Protein AF-A0A1H0VUC0-F1 (afdb_monomer_lite)

Structure (mmCIF, N/CA/C/O backbone):
data_AF-A0A1H0VUC0-F1
#
_entry.id   AF-A0A1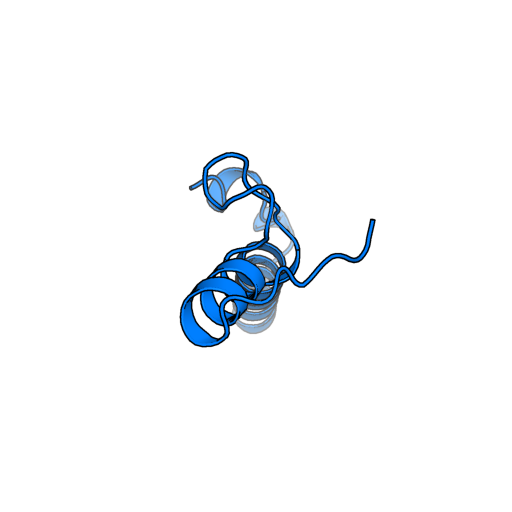H0VUC0-F1
#
loop_
_atom_site.group_PDB
_atom_site.id
_atom_site.type_symbol
_atom_site.label_atom_id
_atom_site.label_alt_id
_atom_site.label_comp_id
_atom_site.label_asym_id
_atom_site.label_entity_id
_atom_site.label_seq_id
_atom_site.pdbx_PDB_ins_code
_atom_site.Cartn_x
_atom_site.Cartn_y
_atom_site.Cartn_z
_atom_site.occupancy
_atom_site.B_iso_or_equiv
_atom_site.auth_seq_id
_atom_site.auth_comp_id
_atom_site.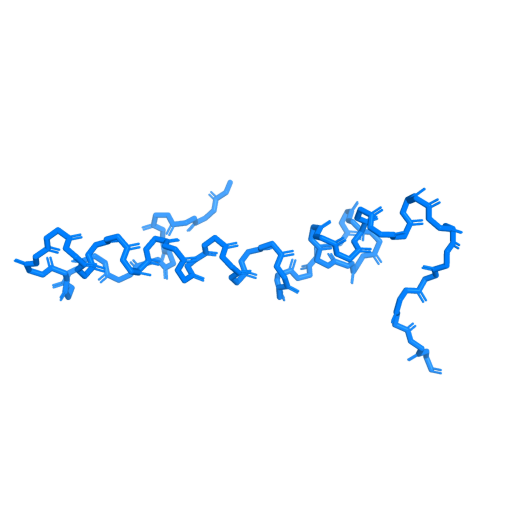auth_asym_id
_atom_site.auth_atom_id
_atom_site.pdbx_PDB_model_num
ATOM 1 N N . GLY A 1 1 ? 5.833 -5.895 6.197 1.00 71.00 1 GLY A N 1
ATOM 2 C CA . GLY A 1 1 ? 4.706 -4.946 6.087 1.00 71.00 1 GLY A CA 1
ATOM 3 C C . GLY A 1 1 ? 4.541 -4.208 7.400 1.00 71.00 1 GLY A C 1
ATOM 4 O O . GLY A 1 1 ? 4.961 -4.750 8.415 1.00 71.00 1 GLY A O 1
ATOM 5 N N . HIS A 1 2 ? 3.952 -3.011 7.377 1.00 89.06 2 HIS A N 1
ATOM 6 C CA . HIS A 1 2 ? 3.832 -2.118 8.545 1.00 89.06 2 HIS A CA 1
ATOM 7 C C . HIS A 1 2 ? 2.378 -1.807 8.929 1.00 89.06 2 HIS A C 1
ATOM 9 O O . HIS A 1 2 ? 2.132 -0.967 9.782 1.00 89.06 2 HIS A O 1
ATOM 15 N N . MET A 1 3 ? 1.411 -2.519 8.336 1.00 93.38 3 MET A N 1
ATOM 16 C CA . MET A 1 3 ? -0.021 -2.257 8.507 1.00 93.38 3 MET A CA 1
ATOM 17 C C . MET A 1 3 ? -0.436 -2.107 9.964 1.00 93.38 3 MET A C 1
ATOM 19 O O . MET A 1 3 ? -1.032 -1.103 10.318 1.00 93.38 3 MET A O 1
ATOM 23 N N . LYS A 1 4 ? -0.066 -3.069 10.816 1.00 90.25 4 LYS A N 1
ATOM 24 C CA . LYS A 1 4 ? -0.429 -3.084 12.241 1.00 90.25 4 LYS A CA 1
ATOM 25 C C . LYS A 1 4 ? 0.024 -1.834 13.015 1.00 90.25 4 LYS A C 1
ATOM 27 O O . LYS A 1 4 ? -0.561 -1.542 14.049 1.00 90.25 4 LYS A O 1
ATOM 32 N N . ASP A 1 5 ? 1.061 -1.151 12.527 1.00 93.38 5 ASP A N 1
ATOM 33 C CA . ASP A 1 5 ? 1.652 0.034 13.151 1.00 93.38 5 ASP A CA 1
ATOM 34 C C . ASP A 1 5 ? 1.063 1.338 12.568 1.00 93.38 5 ASP A C 1
ATOM 36 O O . ASP A 1 5 ? 1.219 2.405 13.151 1.00 93.38 5 ASP A O 1
ATOM 40 N N . GLU A 1 6 ? 0.395 1.260 11.412 1.00 93.56 6 GLU A N 1
ATOM 41 C CA . GLU A 1 6 ? -0.069 2.406 10.617 1.00 93.56 6 GLU A CA 1
ATOM 42 C C . GLU A 1 6 ? -1.608 2.558 10.615 1.00 93.56 6 GLU A C 1
ATOM 44 O O . GLU A 1 6 ? -2.112 3.633 10.291 1.00 93.56 6 GLU A O 1
ATOM 49 N N . ILE A 1 7 ? -2.360 1.514 10.990 1.00 94.06 7 ILE A N 1
ATOM 50 C CA . ILE A 1 7 ? -3.832 1.542 11.097 1.00 94.06 7 ILE A CA 1
ATOM 51 C C . ILE A 1 7 ? -4.312 1.938 12.502 1.00 94.06 7 ILE A C 1
ATOM 53 O O . ILE A 1 7 ? -3.735 1.546 13.518 1.00 94.06 7 ILE A O 1
ATOM 57 N N . HIS A 1 8 ? -5.433 2.657 12.591 1.00 93.31 8 HIS A N 1
ATOM 58 C CA . HIS A 1 8 ? -5.942 3.219 13.849 1.00 93.31 8 HIS A CA 1
ATOM 59 C C . HIS A 1 8 ? -7.078 2.390 14.460 1.00 93.31 8 HIS A C 1
ATOM 61 O O . HIS A 1 8 ? -8.208 2.859 14.632 1.00 93.31 8 HIS A O 1
ATOM 67 N N . LEU A 1 9 ? -6.766 1.159 14.873 1.00 92.50 9 LEU A N 1
ATOM 68 C CA . LEU A 1 9 ? -7.764 0.229 15.424 1.00 92.50 9 LEU A CA 1
ATOM 69 C C . LEU A 1 9 ? -8.462 0.734 16.691 1.00 92.50 9 LEU A C 1
ATOM 71 O O . LEU A 1 9 ? -9.627 0.415 16.908 1.00 92.50 9 LEU A O 1
ATOM 75 N N . GLY A 1 10 ? -7.800 1.568 17.500 1.00 92.50 10 GLY A N 1
ATOM 76 C CA . GLY A 1 10 ? -8.390 2.132 18.722 1.00 92.50 10 GLY 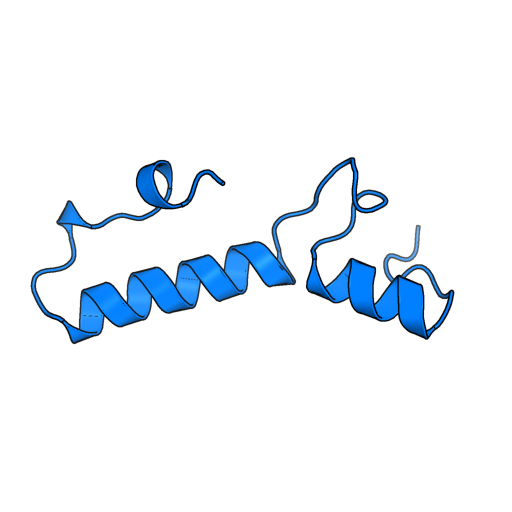A CA 1
ATOM 77 C C . GLY A 1 10 ? -9.638 2.995 18.485 1.00 92.50 10 GLY A C 1
ATOM 78 O O . GLY A 1 10 ? -10.376 3.265 19.427 1.00 92.50 10 GLY A O 1
ATOM 79 N N . LYS A 1 11 ? -9.894 3.415 17.237 1.00 88.81 11 LYS A N 1
ATOM 80 C CA . LYS A 1 11 ? -11.091 4.175 16.837 1.00 88.81 11 LYS A CA 1
ATOM 81 C C . LYS A 1 11 ? -12.201 3.293 16.248 1.00 88.81 11 LYS A C 1
ATOM 83 O O . LYS A 1 11 ? -13.296 3.783 15.988 1.00 88.81 11 LYS A O 1
ATOM 88 N N . CYS A 1 12 ? -11.939 2.005 16.037 1.00 96.56 12 CYS A N 1
ATOM 89 C CA . CYS A 1 12 ? -12.875 1.077 15.415 1.00 96.56 12 CYS A CA 1
ATOM 90 C C . CYS A 1 12 ? -13.724 0.383 16.487 1.00 96.56 12 CYS A C 1
ATOM 92 O O . CYS A 1 12 ? -13.297 -0.593 17.094 1.00 96.56 12 CYS A O 1
ATOM 94 N N . ASN A 1 13 ? -14.944 0.869 16.713 1.00 96.06 13 ASN A N 1
ATOM 95 C CA . ASN A 1 13 ? -15.891 0.270 17.667 1.00 96.06 13 ASN A CA 1
ATOM 96 C C . ASN A 1 13 ? -16.942 -0.640 17.006 1.00 96.06 13 ASN A C 1
ATOM 98 O O . ASN A 1 13 ? -17.791 -1.208 17.688 1.00 96.06 13 ASN A O 1
ATOM 102 N N . THR A 1 14 ? -16.894 -0.785 15.682 1.00 97.81 14 THR A N 1
ATOM 103 C CA . THR A 1 14 ? -17.751 -1.694 14.920 1.00 97.81 14 THR A CA 1
ATOM 104 C C . THR A 1 14 ? -16.926 -2.453 13.893 1.00 97.81 14 THR A C 1
ATOM 106 O O . THR A 1 14 ? -15.882 -1.980 13.436 1.00 97.81 14 THR A O 1
ATOM 109 N N . PHE A 1 15 ? -17.428 -3.617 13.481 1.00 97.38 15 PHE A N 1
ATOM 110 C CA . PHE A 1 15 ? -16.824 -4.386 12.396 1.00 97.38 15 PHE A CA 1
ATOM 111 C C . PHE A 1 15 ? -16.725 -3.574 11.095 1.00 97.38 15 PHE A C 1
ATOM 113 O O . PHE A 1 15 ? -15.719 -3.652 10.398 1.00 97.38 15 PHE A O 1
ATOM 120 N N . ASN A 1 16 ? -17.732 -2.747 10.798 1.00 98.00 16 ASN A N 1
ATOM 121 C CA . ASN A 1 16 ? -17.734 -1.921 9.592 1.00 98.00 16 ASN A CA 1
ATOM 122 C C . ASN A 1 16 ? -16.585 -0.908 9.587 1.00 98.00 16 ASN A C 1
ATOM 124 O O . ASN A 1 16 ? -15.932 -0.751 8.562 1.00 98.00 16 ASN A O 1
ATOM 128 N N . LEU A 1 17 ? -16.300 -0.269 10.726 1.00 97.50 17 LEU A N 1
ATOM 129 C CA . LEU A 1 17 ? -15.172 0.660 10.836 1.00 97.50 17 LEU A CA 1
ATOM 130 C C . LEU A 1 17 ? -13.825 -0.060 10.734 1.00 97.50 17 LEU A C 1
ATOM 132 O O . LEU A 1 17 ? -12.933 0.428 10.051 1.00 97.50 17 LEU A O 1
ATOM 136 N N . LEU A 1 18 ? -13.693 -1.243 11.345 1.00 96.81 18 LEU A N 1
ATOM 137 C CA . LEU A 1 18 ? -12.492 -2.073 11.205 1.00 96.81 18 LEU A CA 1
ATOM 138 C C . LEU A 1 18 ? -12.237 -2.450 9.740 1.00 96.81 18 LEU A C 1
ATOM 140 O O . LEU A 1 18 ? -11.110 -2.344 9.251 1.00 96.81 18 LEU A O 1
ATOM 144 N N . LYS A 1 19 ? -13.290 -2.894 9.048 1.00 97.75 19 LYS A N 1
ATOM 145 C CA . LYS A 1 19 ? -13.224 -3.230 7.629 1.00 97.75 19 LYS A CA 1
ATOM 146 C C . LYS A 1 19 ? -12.811 -2.006 6.816 1.00 97.75 19 LYS A C 1
ATOM 148 O O . LYS A 1 19 ? -11.868 -2.100 6.047 1.00 97.75 19 LYS A O 1
ATOM 153 N N . GLN A 1 20 ? -13.457 -0.864 7.038 1.00 97.69 20 GLN A N 1
ATOM 154 C CA . GLN A 1 20 ? -13.140 0.374 6.333 1.00 97.69 20 GLN A CA 1
ATOM 155 C C . GLN A 1 20 ? -11.681 0.807 6.543 1.00 97.69 20 GLN A C 1
ATOM 157 O O . GLN A 1 20 ? -11.011 1.146 5.576 1.00 97.69 20 GLN A O 1
ATOM 162 N N . GLU A 1 21 ? -11.166 0.768 7.774 1.00 97.44 21 GLU A N 1
ATOM 163 C CA . GLU A 1 21 ? -9.765 1.114 8.057 1.00 97.44 21 GLU A CA 1
ATOM 164 C C . GLU A 1 21 ? -8.793 0.168 7.334 1.00 97.44 21 GLU A C 1
ATOM 166 O O . GLU A 1 21 ? -7.772 0.597 6.795 1.00 97.44 21 GLU A O 1
ATOM 171 N N . THR A 1 22 ? -9.137 -1.121 7.274 1.00 96.56 22 THR A N 1
ATOM 172 C CA . THR A 1 22 ? -8.350 -2.135 6.561 1.00 96.56 22 THR A CA 1
ATOM 173 C C . THR A 1 22 ? -8.385 -1.911 5.048 1.00 96.56 22 THR A C 1
ATOM 175 O O . THR A 1 22 ? -7.335 -1.907 4.409 1.00 96.56 22 THR A O 1
ATOM 178 N N . ASP A 1 23 ? -9.570 -1.678 4.480 1.00 97.75 23 ASP A N 1
ATOM 179 C CA . ASP A 1 23 ? -9.763 -1.416 3.051 1.00 97.75 23 ASP A CA 1
ATOM 180 C C . ASP A 1 23 ? -9.006 -0.142 2.631 1.00 97.75 23 ASP A C 1
ATOM 182 O O . ASP A 1 23 ? -8.271 -0.155 1.643 1.00 97.75 23 ASP A O 1
ATOM 186 N N . ASN A 1 24 ? -9.089 0.923 3.436 1.00 97.25 24 ASN A N 1
ATOM 187 C CA . ASN A 1 24 ? -8.337 2.163 3.227 1.00 97.25 24 ASN A CA 1
ATOM 188 C C . ASN A 1 24 ? -6.821 1.925 3.243 1.00 97.25 24 ASN A C 1
ATOM 190 O O . ASN A 1 24 ? -6.090 2.491 2.430 1.00 97.25 24 ASN A O 1
ATOM 194 N N . TYR A 1 25 ? -6.333 1.092 4.167 1.00 97.12 25 TYR A N 1
ATOM 195 C CA . TYR A 1 25 ? -4.914 0.764 4.229 1.00 97.12 25 TYR A CA 1
ATOM 196 C C . TYR A 1 25 ? -4.445 0.009 2.986 1.00 97.12 25 TYR A C 1
ATOM 198 O O . TYR A 1 25 ? -3.386 0.318 2.440 1.00 97.12 25 TYR A O 1
ATOM 206 N N . ILE A 1 26 ? -5.219 -0.986 2.546 1.00 97.19 26 ILE A N 1
ATOM 207 C CA . ILE A 1 26 ? -4.913 -1.784 1.355 1.00 97.19 26 ILE A CA 1
ATOM 208 C C . ILE A 1 26 ? -4.858 -0.881 0.122 1.00 97.19 26 ILE A C 1
ATOM 210 O O . ILE A 1 26 ? -3.905 -0.976 -0.655 1.00 97.19 26 ILE A O 1
ATOM 214 N N . ASP A 1 27 ? -5.835 0.014 -0.028 1.00 98.31 27 ASP A N 1
ATOM 215 C CA . ASP A 1 27 ? -5.871 0.985 -1.120 1.00 98.31 27 ASP A CA 1
ATOM 216 C C . ASP A 1 27 ? -4.628 1.885 -1.109 1.00 98.31 27 ASP A C 1
ATOM 218 O O . ASP A 1 27 ? -3.864 1.907 -2.077 1.00 98.31 27 ASP A O 1
ATOM 222 N N . TYR A 1 28 ? -4.338 2.520 0.031 1.00 97.62 28 TYR A N 1
ATOM 223 C CA . TYR A 1 28 ? -3.139 3.339 0.207 1.00 97.62 28 TYR A CA 1
ATOM 224 C C . TYR A 1 28 ? -1.851 2.567 -0.117 1.00 97.62 28 TYR A C 1
ATOM 226 O O . TYR A 1 28 ? -0.980 3.064 -0.838 1.00 97.62 28 TYR A O 1
ATOM 234 N N . TYR A 1 29 ? -1.707 1.349 0.411 1.00 97.19 29 TYR A N 1
ATOM 235 C CA . TYR A 1 29 ? -0.501 0.551 0.232 1.00 97.19 29 TYR A CA 1
ATOM 236 C C . TYR A 1 29 ? -0.276 0.213 -1.243 1.00 97.19 29 TYR A C 1
ATOM 238 O O . TYR A 1 29 ? 0.844 0.347 -1.736 1.00 97.19 29 TYR A O 1
ATOM 246 N N . ASN A 1 30 ? -1.331 -0.187 -1.951 1.00 97.44 30 ASN A N 1
ATOM 247 C CA . ASN A 1 30 ? -1.230 -0.635 -3.335 1.00 97.44 30 ASN A CA 1
ATOM 248 C C . ASN A 1 30 ? -1.149 0.519 -4.341 1.00 97.44 30 ASN A C 1
ATOM 250 O O . ASN A 1 30 ? -0.472 0.383 -5.362 1.00 97.44 30 ASN A O 1
ATOM 254 N N . ASN A 1 31 ? -1.773 1.663 -4.049 1.00 97.19 31 ASN A N 1
ATOM 255 C CA . ASN A 1 31 ? -1.884 2.772 -4.997 1.00 97.19 31 ASN A CA 1
ATOM 256 C C . ASN A 1 31 ? -0.941 3.943 -4.694 1.00 97.19 31 ASN A C 1
ATOM 258 O O . ASN A 1 31 ? -0.453 4.588 -5.628 1.00 97.19 31 ASN A O 1
ATOM 262 N N . ASN A 1 32 ? -0.617 4.201 -3.425 1.00 96.19 32 ASN A N 1
ATOM 263 C CA . ASN A 1 32 ? 0.053 5.439 -3.006 1.00 96.19 32 ASN A CA 1
ATOM 264 C C . ASN A 1 32 ? 1.391 5.228 -2.284 1.00 96.19 32 ASN A C 1
ATOM 266 O O . ASN A 1 32 ? 2.181 6.170 -2.197 1.00 96.19 32 ASN A O 1
ATOM 270 N N . ARG A 1 33 ? 1.689 4.024 -1.779 1.00 96.19 33 ARG A N 1
ATOM 271 C CA . ARG A 1 33 ? 2.966 3.745 -1.106 1.00 96.19 33 ARG A CA 1
ATOM 272 C C . ARG A 1 33 ? 4.067 3.412 -2.109 1.00 96.19 33 ARG A C 1
ATOM 274 O O . ARG A 1 33 ? 4.251 2.260 -2.492 1.00 96.19 33 ARG A O 1
ATOM 281 N N . TYR A 1 34 ? 4.840 4.422 -2.481 1.00 95.44 34 TYR A N 1
ATOM 282 C CA . TYR A 1 34 ? 6.008 4.266 -3.343 1.00 95.44 34 TYR A CA 1
ATOM 283 C C . TYR A 1 34 ? 7.149 3.533 -2.635 1.00 95.44 34 TYR A C 1
ATOM 285 O O . TYR A 1 34 ? 7.462 3.819 -1.477 1.00 95.44 34 TYR A O 1
ATOM 293 N N . GLN A 1 35 ? 7.784 2.592 -3.334 1.00 96.44 35 GLN A N 1
ATOM 294 C CA . GLN A 1 35 ? 8.825 1.744 -2.757 1.00 96.44 35 GLN A CA 1
ATOM 295 C C . GLN A 1 35 ? 10.092 1.766 -3.609 1.00 96.44 35 GLN A C 1
ATOM 297 O O . GLN A 1 35 ? 10.043 1.597 -4.825 1.00 96.44 35 GLN A O 1
ATOM 302 N N . TRP A 1 36 ? 11.250 1.922 -2.961 1.00 96.44 36 TRP A N 1
ATOM 303 C CA . TRP A 1 36 ? 12.553 1.967 -3.636 1.00 96.44 36 TRP A CA 1
ATOM 304 C C . TRP A 1 36 ? 12.809 0.745 -4.523 1.00 96.44 36 TRP A C 1
ATOM 306 O O . TRP A 1 36 ? 13.263 0.897 -5.653 1.00 96.44 36 TRP A O 1
ATOM 316 N N . ASN A 1 37 ? 12.434 -0.442 -4.046 1.00 96.44 37 ASN A N 1
ATOM 317 C CA . ASN A 1 37 ? 12.640 -1.702 -4.763 1.00 96.44 37 ASN A CA 1
ATOM 318 C C . ASN A 1 37 ? 11.611 -1.956 -5.878 1.00 96.44 37 ASN A C 1
ATOM 320 O O . ASN A 1 37 ? 11.757 -2.923 -6.615 1.00 96.44 37 ASN A O 1
ATOM 324 N N . LEU A 1 38 ? 10.590 -1.104 -6.018 1.00 97.06 38 LEU A N 1
ATOM 325 C CA . LEU A 1 38 ? 9.580 -1.179 -7.080 1.00 97.06 38 LEU A CA 1
ATOM 326 C C . LEU A 1 38 ? 9.799 -0.065 -8.103 1.00 97.06 38 LEU A C 1
ATOM 328 O O . LEU A 1 38 ? 8.866 0.631 -8.484 1.00 97.06 38 LEU A O 1
ATOM 332 N N . ALA A 1 39 ? 11.060 0.183 -8.464 1.00 96.69 39 ALA A N 1
ATOM 333 C CA . ALA A 1 39 ? 11.450 1.301 -9.322 1.00 96.69 39 ALA A CA 1
ATOM 334 C C . ALA A 1 39 ? 10.901 2.660 -8.840 1.00 96.69 39 ALA A C 1
ATOM 336 O O . ALA A 1 39 ? 10.601 3.521 -9.651 1.00 96.69 39 ALA A O 1
ATOM 337 N N . LYS A 1 40 ? 10.763 2.863 -7.519 1.00 96.62 40 LYS A N 1
ATOM 338 C CA . LYS A 1 40 ? 10.114 4.046 -6.920 1.00 96.62 40 LYS A CA 1
ATOM 339 C C . LYS A 1 40 ? 8.648 4.237 -7.341 1.00 96.62 40 LYS A C 1
ATOM 341 O O . LYS A 1 40 ? 8.177 5.370 -7.352 1.00 96.62 40 LYS A O 1
ATOM 346 N N . LEU A 1 41 ? 7.925 3.156 -7.636 1.00 97.50 41 LEU A N 1
ATOM 347 C CA . LEU A 1 41 ? 6.485 3.114 -7.920 1.00 97.50 41 LEU A CA 1
ATOM 348 C C . LEU A 1 41 ? 5.710 2.492 -6.745 1.00 97.50 41 LEU A C 1
ATOM 350 O O . LEU A 1 41 ? 6.292 1.844 -5.868 1.00 97.50 41 LEU A O 1
ATOM 354 N N . SER A 1 42 ? 4.397 2.727 -6.693 1.00 97.19 42 SER A N 1
ATOM 355 C CA . SER A 1 42 ? 3.491 1.944 -5.845 1.00 97.19 42 SER A CA 1
ATOM 356 C C . SER A 1 42 ? 3.244 0.564 -6.472 1.00 97.19 42 SER A C 1
ATOM 358 O O . SER A 1 42 ? 3.452 0.418 -7.677 1.00 97.19 42 SER A O 1
ATOM 360 N N . PRO A 1 43 ? 2.820 -0.452 -5.700 1.00 97.81 43 PRO A N 1
ATOM 361 C CA . PRO A 1 43 ? 2.620 -1.810 -6.206 1.00 97.81 43 PRO A CA 1
ATOM 362 C C . PRO A 1 43 ? 1.806 -1.900 -7.503 1.00 97.81 43 PRO A C 1
ATOM 364 O O . PRO A 1 43 ? 2.271 -2.521 -8.455 1.00 97.81 43 PRO A O 1
ATOM 367 N N . ASN A 1 44 ? 0.654 -1.227 -7.583 1.00 98.00 44 ASN A N 1
ATOM 368 C CA . ASN A 1 44 ? -0.185 -1.268 -8.784 1.00 98.00 44 ASN A CA 1
ATOM 369 C C . ASN A 1 44 ? 0.474 -0.556 -9.972 1.00 98.00 44 A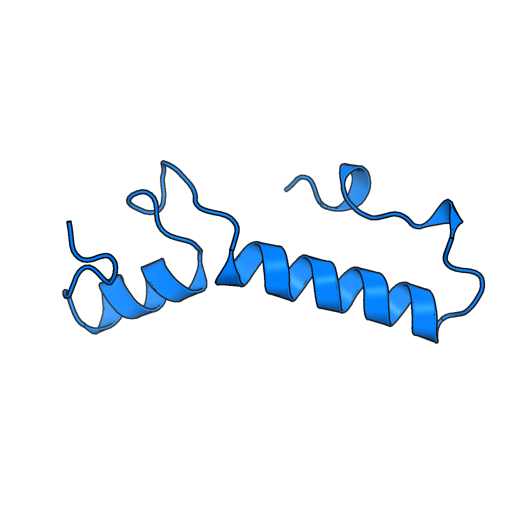SN A C 1
ATOM 371 O O . ASN A 1 44 ? 0.506 -1.095 -11.072 1.00 98.00 44 ASN A O 1
ATOM 375 N N . LYS A 1 45 ? 1.102 0.603 -9.748 1.00 97.56 45 LYS A N 1
ATOM 376 C CA . LYS A 1 45 ? 1.848 1.310 -10.805 1.00 97.56 45 LYS A CA 1
ATOM 377 C C . LYS A 1 45 ? 3.047 0.515 -11.308 1.00 97.56 45 LYS A C 1
ATOM 379 O O . LYS A 1 45 ? 3.399 0.587 -12.479 1.00 97.56 45 LYS A O 1
ATOM 384 N N . TYR A 1 46 ? 3.706 -0.217 -10.415 1.00 97.94 46 TYR A N 1
ATOM 385 C CA . TYR A 1 46 ? 4.802 -1.095 -10.791 1.00 97.94 46 TYR A CA 1
ATOM 386 C C . TYR A 1 46 ? 4.302 -2.272 -11.629 1.00 97.94 46 TYR A C 1
ATOM 388 O O . TYR A 1 46 ? 4.936 -2.614 -12.619 1.00 97.94 46 TYR A O 1
ATOM 396 N N . TYR A 1 47 ? 3.154 -2.851 -11.275 1.00 97.94 47 TYR A N 1
ATOM 397 C CA . TYR A 1 47 ? 2.506 -3.887 -12.075 1.00 97.94 47 TYR A CA 1
ATOM 398 C C . TYR A 1 47 ? 2.183 -3.390 -13.494 1.00 97.94 47 TYR A C 1
ATOM 400 O O . TYR A 1 47 ? 2.607 -4.013 -14.462 1.00 97.94 47 TYR A O 1
ATOM 408 N N . GLU A 1 48 ? 1.553 -2.219 -13.622 1.00 97.25 48 GLU A N 1
ATOM 409 C CA . GLU A 1 48 ? 1.287 -1.585 -14.924 1.00 97.25 48 GLU A CA 1
ATOM 410 C C . GLU A 1 48 ? 2.577 -1.349 -15.728 1.00 97.25 48 GLU A C 1
ATOM 412 O O . GLU A 1 48 ? 2.628 -1.621 -16.929 1.00 97.25 48 GLU A O 1
ATOM 417 N N . TYR A 1 49 ? 3.650 -0.892 -15.072 1.00 97.06 49 TYR A N 1
ATOM 418 C CA . TYR A 1 49 ? 4.961 -0.729 -15.705 1.00 97.06 49 TYR A CA 1
ATOM 419 C C . TYR A 1 49 ? 5.530 -2.060 -16.217 1.00 97.06 49 TYR A C 1
ATOM 421 O O . TYR A 1 49 ? 6.088 -2.102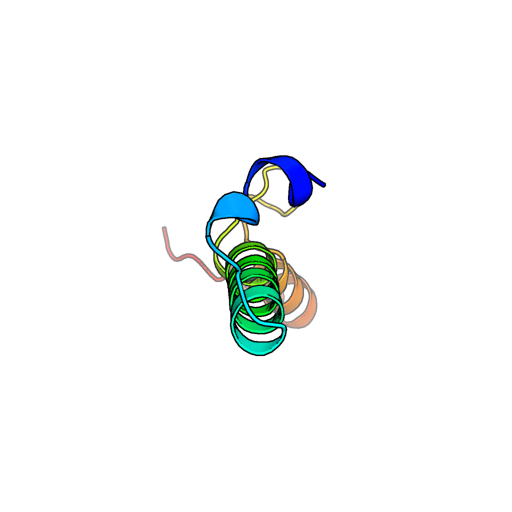 -17.310 1.00 97.06 49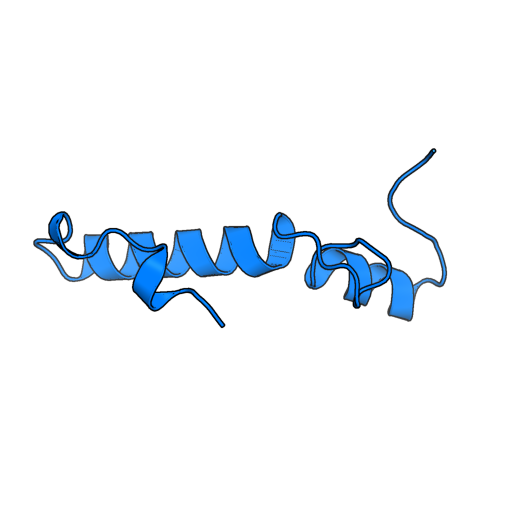 TYR A O 1
ATOM 429 N N . LEU A 1 50 ? 5.382 -3.153 -15.463 1.00 97.56 50 LEU A N 1
ATOM 430 C CA . LEU A 1 50 ? 5.837 -4.475 -15.901 1.00 97.56 50 LEU A CA 1
ATOM 431 C C . LEU A 1 50 ? 5.051 -4.999 -17.109 1.00 97.56 50 LEU A C 1
ATOM 433 O O . LEU A 1 50 ? 5.638 -5.663 -17.960 1.00 97.56 50 LEU A O 1
ATOM 437 N N . GLU A 1 51 ? 3.751 -4.714 -17.190 1.00 97.88 51 GLU A N 1
ATOM 438 C CA . GLU A 1 51 ? 2.914 -5.136 -18.319 1.00 97.88 51 GLU A CA 1
ATOM 439 C C . GLU A 1 51 ? 3.181 -4.320 -19.588 1.00 97.88 51 GLU A C 1
ATOM 441 O O . GLU A 1 51 ? 3.221 -4.873 -20.687 1.00 97.88 51 GLU A O 1
ATOM 446 N N . THR A 1 52 ? 3.356 -3.006 -19.446 1.00 97.19 52 THR A N 1
ATOM 447 C CA . THR A 1 52 ? 3.433 -2.071 -20.582 1.00 97.19 52 THR A CA 1
ATOM 448 C C . THR A 1 52 ? 4.860 -1.737 -21.008 1.00 97.19 52 THR A C 1
ATOM 450 O O . THR A 1 52 ? 5.091 -1.359 -22.154 1.00 97.19 52 THR A O 1
ATOM 453 N N . GLY A 1 53 ? 5.824 -1.838 -20.092 1.00 96.25 53 GLY A N 1
ATOM 454 C CA . GLY A 1 53 ? 7.171 -1.290 -20.251 1.00 96.25 53 GLY A CA 1
ATOM 455 C C . GLY A 1 53 ? 7.235 0.243 -20.177 1.00 96.25 53 GLY A C 1
ATOM 456 O O . GLY A 1 53 ? 8.324 0.808 -20.285 1.00 96.25 53 GLY A O 1
ATOM 457 N N . GLU A 1 54 ? 6.107 0.933 -19.975 1.00 95.62 54 GLU A N 1
ATOM 458 C CA . GLU A 1 54 ? 6.035 2.394 -19.906 1.00 95.62 54 GLU A CA 1
ATOM 459 C C . GLU A 1 54 ? 6.094 2.878 -18.456 1.00 95.62 54 GLU A C 1
ATOM 461 O O . GLU A 1 54 ? 5.279 2.504 -17.613 1.00 95.62 54 GLU A O 1
ATOM 466 N N . TYR A 1 55 ? 7.069 3.732 -18.137 1.00 94.88 55 TYR A N 1
ATOM 467 C CA . TYR A 1 55 ? 7.206 4.249 -16.778 1.00 94.88 55 TYR A CA 1
ATOM 468 C C . TYR A 1 55 ? 6.110 5.302 -16.489 1.00 94.88 55 TYR A C 1
ATOM 470 O O . TYR A 1 55 ? 6.060 6.332 -17.166 1.00 94.88 55 TYR A O 1
ATOM 478 N N . PRO A 1 56 ? 5.238 5.102 -15.478 1.00 88.19 56 PRO A N 1
ATOM 479 C CA . PRO A 1 56 ? 3.966 5.826 -15.357 1.00 88.19 56 PRO A CA 1
ATOM 480 C C . PRO A 1 56 ? 4.092 7.248 -14.792 1.00 88.19 56 PRO A C 1
ATOM 482 O O . PRO A 1 56 ? 3.117 8.001 -14.778 1.00 88.19 56 PRO A O 1
ATOM 485 N N . ILE A 1 57 ? 5.268 7.640 -14.294 1.00 86.69 57 ILE A N 1
ATOM 486 C CA . ILE A 1 57 ? 5.517 8.999 -13.802 1.00 86.69 57 ILE A CA 1
ATOM 487 C C . ILE A 1 57 ? 6.353 9.735 -14.840 1.00 86.69 57 ILE A C 1
ATOM 489 O O . ILE A 1 57 ? 7.522 9.415 -15.049 1.00 86.69 57 ILE A O 1
ATOM 493 N N . LYS A 1 58 ? 5.750 10.744 -15.464 1.00 78.75 58 LYS A N 1
ATOM 494 C CA . LYS A 1 58 ? 6.459 11.661 -16.356 1.00 78.75 58 LYS A CA 1
ATOM 495 C C . LYS A 1 58 ? 7.353 12.568 -15.504 1.00 78.75 58 LYS A C 1
ATOM 497 O O . LYS A 1 58 ? 6.861 13.168 -14.549 1.00 78.75 58 LYS A O 1
ATOM 502 N N . ILE A 1 59 ? 8.647 12.586 -15.821 1.00 64.38 59 ILE A N 1
ATOM 503 C CA . ILE A 1 59 ? 9.654 13.478 -15.222 1.00 64.38 59 ILE A CA 1
ATOM 504 C C . ILE A 1 59 ? 9.523 14.863 -15.853 1.00 64.38 59 ILE A C 1
ATOM 506 O O . ILE A 1 59 ? 9.304 14.911 -17.085 1.00 64.38 59 ILE A O 1
#

Secondary structure (DSSP, 8-state):
--HHHHS-GGG--SHHHHHHHHHHHHHHHHHT--BTTTTTB-HHHHHHHHHH---SS--

Foldseek 3Di:
DCLVVPFDCVPDPDPVVVVVSVVVVVCCQQQPDQDVVLVRGRNVQSVVCVVPVDNPDDD

InterPro domains:
  IPR001584 Integrase, catalytic core [PF13333] (2-46)

Radius of gyration: 14.52 Å; chains: 1; bounding box: 30×19×39 Å

Sequence (59 aa):
GHMKDEIHLGKCNTFNLLKQETDNYIDYYNNNRYQWNLAKLSPNKYYEYLETGEYPIKI

pLDDT: mean 94.6, std 6.13, range [64.38, 98.31]

Organism: NCBI:txid94869